Protein AF-B1HS32-F1 (afdb_monomer_lite)

InterPro domains:
  IPR010921 Trp repressor/replication initiator [G3DSA:1.10.1750.10] (1-56)
  IPR010921 Trp repressor/replication initiator [SSF48295] (1-56)
  IPR013159 Chromosomal replication initiator, DnaA C-terminal [PF08299] (1-34)
  IPR013159 Chromosomal replication initiator, DnaA C-terminal [SM00760] (1-34)
  IPR013159 Chromosomal replication initiator, DnaA C-terminal [cd06571] (1-55)
  IPR018312 Chromosomal replication control, initiator DnaA, conserved site [PS01008] (15-34)

Sequence (57 aa):
MYLSRELTDFSLPKIGEEFGGRDHTTVIHAHEKISSLLKNDVQLQQDVKQIRSMLGK

Radius of gyration: 11.77 Å; chains: 1; bounding box: 28×20×29 Å

Structure (mmCIF, N/CA/C/O backbone):
data_AF-B1HS32-F1
#
_entry.id   AF-B1HS32-F1
#
loop_
_atom_site.group_PDB
_atom_site.id
_atom_site.type_symbol
_atom_site.label_atom_id
_atom_site.label_alt_id
_atom_site.label_comp_id
_atom_site.label_asym_id
_atom_site.label_entity_id
_atom_site.label_seq_id
_atom_site.pdbx_PDB_ins_code
_atom_site.Cartn_x
_atom_site.Cartn_y
_atom_site.Cartn_z
_atom_site.occupancy
_atom_site.B_iso_or_equiv
_atom_site.auth_seq_id
_atom_site.auth_comp_id
_atom_site.auth_asym_id
_atom_site.auth_atom_id
_atom_site.pdbx_PDB_model_num
ATOM 1 N N . MET A 1 1 ? -0.758 2.993 -4.005 1.00 96.94 1 MET A N 1
ATOM 2 C CA . MET A 1 1 ? 0.148 1.875 -3.664 1.00 96.94 1 MET A CA 1
ATOM 3 C C . MET A 1 1 ? -0.433 0.977 -2.588 1.00 96.94 1 MET A C 1
ATOM 5 O O . MET A 1 1 ? -0.811 -0.125 -2.947 1.00 96.94 1 MET A O 1
ATOM 9 N N . TYR A 1 2 ? -0.574 1.429 -1.331 1.00 98.44 2 TYR A N 1
ATOM 10 C CA . TYR A 1 2 ? -1.176 0.616 -0.258 1.00 98.44 2 TYR A CA 1
ATOM 11 C C . TYR A 1 2 ? -2.539 0.033 -0.665 1.00 98.44 2 TYR A C 1
ATOM 13 O O . TYR A 1 2 ? -2.665 -1.175 -0.809 1.00 98.44 2 TYR A O 1
ATOM 21 N N . LEU A 1 3 ? -3.514 0.884 -1.007 1.00 98.12 3 LEU A N 1
ATOM 22 C CA . LEU A 1 3 ? -4.835 0.421 -1.454 1.00 98.12 3 LEU A CA 1
ATOM 23 C C . LEU A 1 3 ? -4.791 -0.428 -2.731 1.00 98.12 3 LEU A C 1
ATOM 25 O O . LEU A 1 3 ? -5.582 -1.345 -2.878 1.00 98.12 3 LEU A O 1
ATOM 29 N N . SER A 1 4 ? -3.852 -0.164 -3.641 1.00 97.94 4 SER A N 1
ATOM 30 C CA . SER A 1 4 ? -3.672 -0.986 -4.844 1.00 97.94 4 SER A CA 1
ATOM 31 C C . SER A 1 4 ? -3.272 -2.419 -4.481 1.00 97.94 4 SER A C 1
ATOM 33 O O . SER A 1 4 ? -3.744 -3.352 -5.117 1.00 97.94 4 SER A O 1
ATOM 35 N N . ARG A 1 5 ? -2.451 -2.599 -3.438 1.00 97.31 5 ARG A N 1
ATOM 36 C CA . ARG A 1 5 ? -2.100 -3.919 -2.895 1.00 97.31 5 ARG A CA 1
ATOM 37 C C . ARG A 1 5 ? -3.236 -4.587 -2.128 1.00 97.31 5 ARG A C 1
ATOM 39 O O . ARG A 1 5 ? -3.322 -5.804 -2.172 1.00 97.31 5 ARG A O 1
ATOM 46 N N . GLU A 1 6 ? -4.079 -3.811 -1.452 1.00 97.38 6 GLU A N 1
ATOM 47 C CA . GLU A 1 6 ? -5.204 -4.344 -0.668 1.00 97.38 6 GLU A CA 1
ATOM 48 C C . GLU A 1 6 ? -6.424 -4.715 -1.520 1.00 97.38 6 GLU A C 1
ATOM 50 O O . GLU A 1 6 ? -7.202 -5.586 -1.146 1.00 97.38 6 GLU A O 1
ATOM 55 N N . LEU A 1 7 ? -6.639 -4.015 -2.636 1.00 97.25 7 LEU A N 1
ATOM 56 C CA . LEU A 1 7 ? -7.902 -4.065 -3.381 1.00 97.25 7 LEU A CA 1
ATOM 57 C C . LEU A 1 7 ? -7.785 -4.727 -4.760 1.00 97.25 7 LEU A C 1
ATOM 59 O O . LEU A 1 7 ? -8.797 -4.829 -5.456 1.00 97.25 7 LEU A O 1
ATOM 63 N N . THR A 1 8 ? -6.583 -5.139 -5.172 1.00 96.62 8 THR A N 1
ATOM 64 C CA . THR A 1 8 ? -6.338 -5.770 -6.477 1.00 96.62 8 THR A CA 1
ATOM 65 C C . THR A 1 8 ? -5.380 -6.949 -6.355 1.00 96.62 8 THR A C 1
ATOM 67 O O . THR A 1 8 ? -4.516 -6.965 -5.480 1.00 96.62 8 THR A O 1
ATOM 70 N N . ASP A 1 9 ? -5.466 -7.876 -7.307 1.00 97.19 9 ASP A N 1
ATOM 71 C CA . ASP A 1 9 ? -4.569 -9.034 -7.406 1.00 97.19 9 ASP A CA 1
ATOM 72 C C . ASP A 1 9 ? -3.311 -8.745 -8.247 1.00 97.19 9 ASP A C 1
ATOM 74 O O . ASP A 1 9 ? -2.614 -9.657 -8.696 1.00 97.19 9 ASP A O 1
ATOM 78 N N . PHE A 1 10 ? -3.001 -7.468 -8.500 1.00 98.12 10 PHE A N 1
ATOM 79 C CA . PHE A 1 10 ? -1.824 -7.107 -9.282 1.00 98.12 10 PHE A CA 1
ATOM 80 C C . PHE A 1 10 ? -0.522 -7.419 -8.537 1.00 98.12 10 PHE A C 1
ATOM 82 O O . PHE A 1 10 ? -0.381 -7.230 -7.322 1.00 98.12 10 PHE A O 1
ATOM 89 N N . SER A 1 11 ? 0.473 -7.864 -9.307 1.00 98.38 11 SER A N 1
ATOM 90 C CA . SER A 1 11 ? 1.821 -8.113 -8.803 1.00 98.38 11 SER A CA 1
ATOM 91 C C . SER A 1 11 ? 2.508 -6.810 -8.373 1.00 98.38 11 SER A C 1
ATOM 93 O O . SER A 1 11 ? 2.194 -5.727 -8.870 1.00 98.38 11 SER A O 1
ATOM 95 N N . LEU A 1 12 ? 3.483 -6.904 -7.459 1.00 98.31 12 LEU A N 1
ATOM 96 C CA . LEU A 1 12 ? 4.264 -5.743 -7.008 1.00 98.31 12 LEU A CA 1
ATOM 97 C C . LEU A 1 12 ? 4.940 -4.989 -8.171 1.00 98.31 12 LEU A C 1
ATOM 99 O O . LEU A 1 12 ? 4.826 -3.763 -8.186 1.00 98.31 12 LEU A O 1
ATOM 103 N N . PRO A 1 13 ? 5.564 -5.660 -9.169 1.00 98.44 13 PRO A N 1
ATOM 104 C CA . PRO A 1 13 ? 6.099 -4.970 -10.341 1.00 98.44 13 PRO A CA 1
ATOM 105 C C . PRO A 1 13 ? 5.017 -4.264 -11.159 1.00 98.44 13 PRO A C 1
ATOM 107 O O . PRO A 1 13 ? 5.211 -3.120 -11.550 1.00 9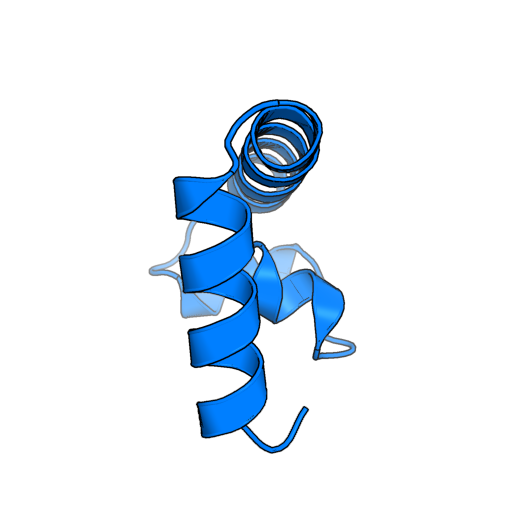8.44 13 PRO A O 1
ATOM 110 N N . LYS A 1 14 ? 3.851 -4.899 -11.368 1.00 98.56 14 LYS A N 1
ATOM 111 C CA . LYS A 1 14 ? 2.748 -4.280 -12.117 1.00 98.56 14 LYS A CA 1
ATOM 112 C C . LYS A 1 14 ? 2.238 -3.026 -11.416 1.00 98.56 14 LYS A C 1
ATOM 114 O O . LYS A 1 14 ? 2.027 -2.015 -12.068 1.00 98.56 14 LYS A O 1
ATOM 119 N N . ILE A 1 15 ? 2.084 -3.065 -10.094 1.00 98.56 15 ILE A N 1
ATOM 120 C CA . ILE A 1 15 ? 1.728 -1.872 -9.321 1.00 98.56 15 ILE A CA 1
ATOM 121 C C . ILE A 1 15 ? 2.824 -0.812 -9.478 1.00 98.56 15 ILE A C 1
ATOM 123 O O . ILE A 1 15 ? 2.509 0.324 -9.800 1.00 98.56 15 ILE A O 1
ATOM 127 N N . GLY A 1 16 ? 4.098 -1.163 -9.302 1.00 98.50 16 GLY A N 1
ATOM 128 C CA . GLY A 1 16 ? 5.219 -0.233 -9.476 1.00 98.50 16 GLY A CA 1
ATOM 129 C C . GLY A 1 16 ? 5.203 0.491 -10.827 1.00 98.50 16 GLY A C 1
ATOM 130 O O . GLY A 1 16 ? 5.301 1.720 -10.862 1.00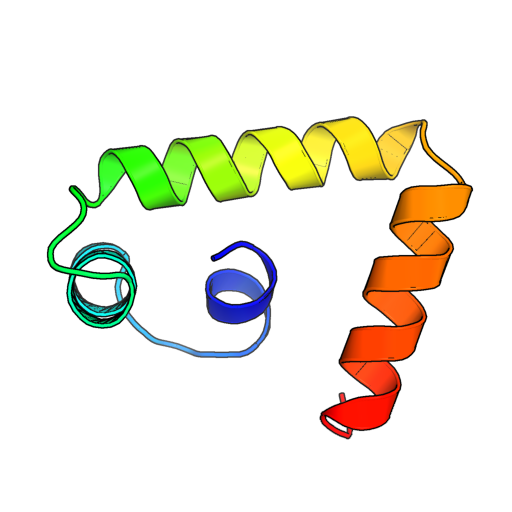 98.50 16 GLY A O 1
ATOM 131 N N . GLU A 1 17 ? 4.965 -0.259 -11.903 1.00 98.50 17 GLU A N 1
ATOM 132 C CA . GLU A 1 17 ? 4.826 0.249 -13.270 1.00 98.50 17 GLU A CA 1
ATOM 133 C C . GLU A 1 17 ? 3.702 1.291 -13.394 1.00 98.50 17 GLU A C 1
ATOM 135 O O . GLU A 1 17 ? 3.952 2.415 -13.827 1.00 98.50 17 GLU A O 1
ATOM 140 N N . GLU A 1 18 ? 2.491 0.981 -12.908 1.00 98.25 18 GLU A N 1
ATOM 141 C CA . GLU A 1 18 ? 1.340 1.907 -12.930 1.00 98.25 18 GLU A CA 1
ATOM 142 C C . GLU A 1 18 ? 1.567 3.175 -12.085 1.00 98.25 18 GLU A C 1
ATOM 144 O O . GLU A 1 18 ? 0.931 4.205 -12.300 1.00 98.25 18 GLU A O 1
ATOM 149 N N . PHE A 1 19 ? 2.491 3.127 -11.122 1.00 97.94 19 PHE A N 1
ATOM 150 C CA . PHE A 1 19 ? 2.899 4.280 -10.319 1.00 97.94 19 PHE A CA 1
ATOM 151 C C . PHE A 1 19 ? 4.147 4.991 -10.884 1.00 97.94 19 PHE A C 1
ATOM 153 O O . PHE A 1 19 ? 4.914 5.588 -10.122 1.00 97.94 19 PHE A O 1
ATOM 160 N N . GLY A 1 20 ? 4.328 4.967 -12.208 1.00 97.69 20 GLY A N 1
ATOM 161 C CA . GLY A 1 20 ? 5.377 5.703 -12.920 1.00 97.69 20 GLY A CA 1
ATOM 162 C C . GLY A 1 20 ? 6.702 4.950 -13.005 1.00 97.69 20 GLY A C 1
ATOM 163 O O . GLY A 1 20 ? 7.751 5.559 -12.804 1.00 97.69 20 GLY A O 1
ATOM 164 N N . GLY A 1 21 ? 6.657 3.635 -13.239 1.00 97.56 21 GLY A N 1
ATOM 165 C CA . GLY A 1 21 ? 7.862 2.809 -13.380 1.00 97.56 21 GLY A CA 1
ATOM 166 C C . GLY A 1 21 ? 8.664 2.664 -12.084 1.00 97.56 21 GLY A C 1
ATOM 167 O O . GLY A 1 21 ? 9.889 2.559 -12.111 1.00 97.56 21 GLY A O 1
ATOM 168 N N . ARG A 1 22 ? 8.002 2.722 -10.921 1.00 98.06 22 ARG A N 1
ATOM 169 C CA . ARG A 1 22 ? 8.678 2.585 -9.625 1.00 98.06 22 ARG A CA 1
ATOM 170 C C . ARG A 1 22 ? 9.067 1.138 -9.370 1.00 98.06 22 ARG A C 1
ATOM 172 O O . ARG A 1 22 ? 8.305 0.220 -9.660 1.00 98.06 22 ARG A O 1
ATOM 179 N N . ASP A 1 23 ? 10.219 0.948 -8.733 1.00 98.31 23 ASP A N 1
ATOM 180 C CA . ASP A 1 23 ? 10.674 -0.385 -8.352 1.00 98.31 23 ASP A CA 1
ATOM 181 C C . ASP A 1 23 ? 9.678 -1.068 -7.395 1.00 98.31 23 ASP A C 1
ATOM 183 O O . ASP A 1 23 ? 9.087 -0.434 -6.514 1.00 98.31 23 ASP A O 1
ATOM 187 N N . HIS A 1 24 ? 9.510 -2.381 -7.549 1.00 97.81 24 HIS A N 1
ATOM 188 C CA . HIS A 1 24 ? 8.602 -3.193 -6.741 1.00 97.81 24 HIS A CA 1
ATOM 189 C C . HIS A 1 24 ? 8.866 -3.076 -5.225 1.00 97.81 24 HIS A C 1
ATOM 191 O O . HIS A 1 24 ? 7.916 -3.094 -4.439 1.00 97.81 24 HIS A O 1
ATOM 197 N N . THR A 1 25 ? 10.118 -2.871 -4.802 1.00 98.25 25 THR A N 1
ATOM 198 C CA . THR A 1 25 ? 10.484 -2.608 -3.399 1.00 98.25 25 THR A CA 1
ATOM 199 C C . THR A 1 25 ? 9.884 -1.301 -2.883 1.00 98.25 25 THR A C 1
ATOM 201 O O . THR A 1 25 ? 9.473 -1.230 -1.728 1.00 98.25 25 THR A O 1
ATOM 204 N N . THR A 1 26 ? 9.702 -0.287 -3.737 1.00 98.31 26 THR A N 1
ATOM 205 C CA . THR A 1 26 ? 8.999 0.955 -3.364 1.00 98.31 26 THR A CA 1
ATOM 206 C C . THR A 1 26 ? 7.542 0.672 -3.011 1.00 98.31 26 THR A C 1
ATOM 208 O O . THR A 1 26 ? 6.995 1.284 -2.092 1.00 98.31 26 THR A O 1
ATOM 211 N N . VAL A 1 27 ? 6.905 -0.276 -3.706 1.00 98.44 27 VAL A N 1
ATOM 212 C CA . VAL A 1 27 ? 5.534 -0.700 -3.396 1.00 98.44 27 VAL A CA 1
ATOM 213 C C . VAL A 1 27 ? 5.486 -1.414 -2.046 1.00 98.44 27 VAL A C 1
ATOM 215 O O . VAL A 1 27 ? 4.586 -1.122 -1.258 1.00 98.44 27 VAL A O 1
ATOM 218 N N . ILE A 1 28 ? 6.462 -2.286 -1.761 1.00 98.38 28 ILE A N 1
ATOM 219 C CA . ILE A 1 28 ? 6.609 -2.959 -0.458 1.00 98.38 28 ILE A CA 1
ATOM 220 C C . ILE A 1 28 ? 6.747 -1.912 0.651 1.00 98.38 28 ILE A C 1
ATOM 222 O O . ILE A 1 28 ? 5.918 -1.865 1.556 1.00 98.38 28 ILE A O 1
ATOM 226 N N . HIS A 1 29 ? 7.710 -0.996 0.529 1.00 98.50 29 HIS A N 1
ATOM 227 C CA . HIS A 1 29 ? 7.949 0.042 1.531 1.00 98.50 29 HIS A CA 1
ATOM 228 C C . HIS A 1 29 ? 6.745 0.966 1.733 1.00 98.50 29 HIS A C 1
ATOM 230 O O . HIS A 1 29 ? 6.417 1.325 2.863 1.00 98.50 29 HIS A O 1
ATOM 236 N N . ALA A 1 30 ? 6.057 1.358 0.656 1.00 98.31 30 ALA A N 1
ATOM 237 C CA . ALA A 1 30 ? 4.851 2.170 0.762 1.00 98.31 30 ALA A CA 1
ATOM 238 C C . ALA A 1 30 ? 3.726 1.419 1.488 1.00 98.31 30 ALA A C 1
ATOM 240 O O . ALA A 1 30 ? 3.003 2.019 2.284 1.00 98.31 30 ALA A O 1
ATOM 241 N N . HIS A 1 31 ? 3.572 0.120 1.223 1.00 98.50 31 HIS A N 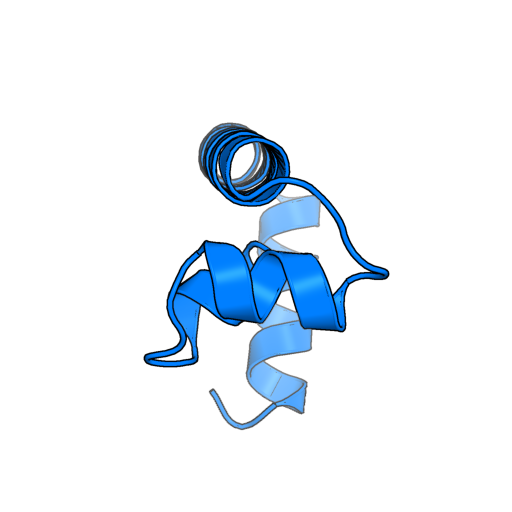1
ATOM 242 C CA . HIS A 1 31 ? 2.573 -0.712 1.886 1.00 98.50 31 HIS A CA 1
ATOM 243 C C . HIS A 1 31 ? 2.881 -0.893 3.377 1.00 98.50 31 HIS A C 1
ATOM 245 O O . HIS A 1 31 ? 2.008 -0.629 4.204 1.00 98.50 31 HIS A O 1
ATOM 251 N N . GLU A 1 32 ? 4.121 -1.229 3.734 1.00 98.44 32 GLU A N 1
ATOM 252 C CA . GLU A 1 32 ? 4.563 -1.375 5.127 1.00 98.44 32 GLU A CA 1
ATOM 253 C C . GLU A 1 32 ? 4.430 -0.067 5.912 1.00 98.44 32 GLU A C 1
ATOM 255 O O . GLU A 1 32 ? 3.899 -0.054 7.026 1.00 98.44 32 GLU A O 1
ATOM 260 N N . LYS A 1 33 ? 4.849 1.058 5.314 1.00 98.38 33 LYS A N 1
ATOM 261 C CA . LYS A 1 33 ? 4.758 2.384 5.936 1.00 98.38 33 LYS A CA 1
ATOM 262 C C . LYS A 1 33 ? 3.317 2.738 6.286 1.00 98.38 33 LYS A C 1
ATOM 264 O O . LYS A 1 33 ? 3.045 3.121 7.422 1.00 98.38 33 LYS A O 1
ATOM 269 N N . ILE A 1 34 ? 2.393 2.600 5.333 1.00 98.44 34 ILE A N 1
ATOM 270 C CA . ILE A 1 34 ? 0.979 2.910 5.576 1.00 98.44 34 ILE A CA 1
ATOM 271 C C . ILE A 1 34 ? 0.366 1.912 6.564 1.00 98.44 34 ILE A C 1
ATOM 273 O O . ILE A 1 34 ? -0.328 2.336 7.482 1.00 98.44 34 ILE A O 1
ATOM 277 N N . SER A 1 35 ? 0.695 0.620 6.465 1.00 98.19 35 SER A N 1
ATOM 278 C CA . SER A 1 35 ? 0.245 -0.401 7.425 1.00 98.19 35 SER A CA 1
ATOM 279 C C . SER A 1 35 ? 0.679 -0.090 8.860 1.00 98.19 35 SER A C 1
ATOM 281 O O . SER A 1 35 ? -0.082 -0.306 9.800 1.00 98.19 35 SER A O 1
ATOM 283 N N . SER A 1 36 ? 1.896 0.428 9.047 1.00 98.19 36 SER A N 1
ATOM 284 C CA . SER A 1 36 ? 2.391 0.834 10.363 1.00 98.19 36 SER A CA 1
ATOM 285 C C . SER A 1 36 ? 1.694 2.091 10.878 1.00 98.19 36 SER A C 1
ATOM 287 O O . SER A 1 36 ? 1.306 2.135 12.044 1.00 98.19 36 SER A O 1
ATOM 289 N N . LEU A 1 37 ? 1.529 3.111 10.031 1.00 98.31 37 LEU A N 1
ATOM 290 C CA . LEU A 1 37 ? 0.869 4.362 10.420 1.00 98.31 37 LEU A CA 1
ATOM 291 C C . LEU A 1 37 ? -0.596 4.129 10.794 1.00 98.31 37 LEU A C 1
ATOM 293 O O . LEU A 1 37 ? -1.060 4.653 11.802 1.00 98.31 37 LEU A O 1
ATOM 297 N N . LEU A 1 38 ? -1.288 3.249 10.066 1.00 98.25 38 LEU A N 1
ATOM 298 C CA . LEU A 1 38 ? -2.671 2.872 10.353 1.00 98.25 38 LEU A CA 1
ATOM 299 C C . LEU A 1 38 ? -2.878 2.268 11.745 1.00 98.25 38 LEU A C 1
ATOM 301 O O . LEU A 1 38 ? -4.015 2.215 12.194 1.00 98.25 38 LEU A O 1
ATOM 305 N N . LYS A 1 39 ? -1.834 1.825 12.454 1.00 97.75 39 LYS A N 1
ATOM 306 C CA . LYS A 1 39 ? -1.984 1.331 13.832 1.00 97.75 39 LYS A CA 1
ATOM 307 C C . LYS A 1 39 ? -2.232 2.451 14.840 1.00 97.75 39 LYS A C 1
ATOM 309 O O . LYS A 1 39 ? -2.905 2.214 15.835 1.00 97.75 39 LYS A O 1
ATOM 314 N N . ASN A 1 40 ? -1.697 3.645 14.585 1.00 96.62 40 ASN A N 1
ATOM 315 C CA . ASN A 1 40 ? -1.621 4.714 15.584 1.00 96.62 40 ASN A CA 1
ATOM 316 C C . ASN A 1 40 ? -2.204 6.052 15.100 1.00 96.62 40 ASN A C 1
ATOM 318 O O . ASN A 1 40 ? -2.454 6.932 15.918 1.00 96.62 40 ASN A O 1
ATOM 322 N N . ASP A 1 41 ? -2.417 6.220 13.795 1.00 98.19 41 ASP A N 1
ATOM 323 C CA . ASP A 1 41 ? -2.920 7.457 13.200 1.00 98.19 41 AS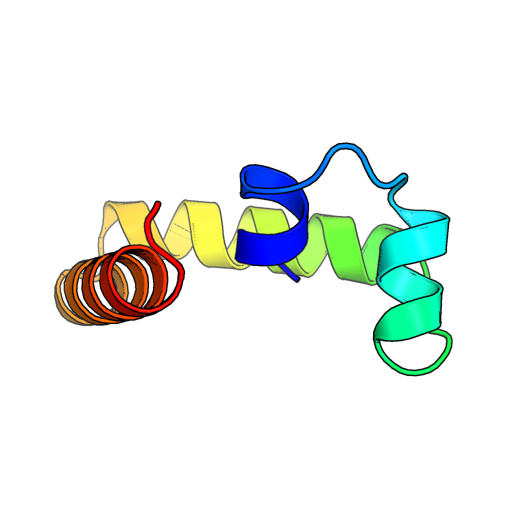P A CA 1
ATOM 324 C C . ASP A 1 41 ? -4.415 7.339 12.871 1.00 98.19 41 ASP A C 1
ATOM 326 O O . ASP A 1 41 ? -4.816 6.748 11.865 1.00 98.19 41 ASP A O 1
ATOM 330 N N . VAL A 1 42 ? -5.248 7.909 13.746 1.00 98.00 42 VAL A N 1
ATOM 331 C CA . VAL A 1 42 ? -6.713 7.899 13.610 1.00 98.00 42 VAL A CA 1
ATOM 332 C C . VAL A 1 42 ? -7.175 8.689 12.383 1.00 98.00 42 VAL A C 1
ATOM 334 O O . VAL A 1 42 ? -8.140 8.283 11.735 1.00 98.00 42 VAL A O 1
ATOM 337 N N . GLN A 1 43 ? -6.493 9.782 12.029 1.00 98.38 43 GLN A N 1
ATOM 338 C CA . GLN A 1 43 ? -6.858 10.570 10.851 1.00 98.38 43 GLN A CA 1
ATOM 339 C C . GLN A 1 43 ? -6.601 9.754 9.585 1.00 98.38 43 GLN A C 1
ATOM 341 O O . GLN A 1 43 ? -7.490 9.608 8.749 1.00 98.38 43 GLN A O 1
ATOM 346 N N . LEU A 1 44 ? -5.433 9.117 9.490 1.00 98.25 44 LEU A N 1
ATOM 347 C CA . LEU A 1 44 ? -5.109 8.261 8.354 1.00 98.25 44 LEU A CA 1
ATOM 348 C C . LEU A 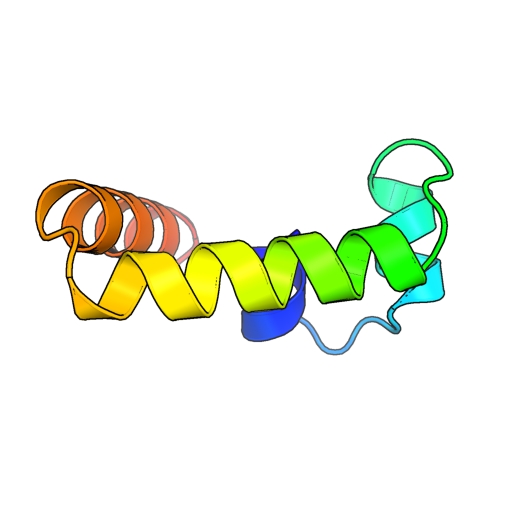1 44 ? -6.078 7.076 8.228 1.00 98.25 44 LEU A C 1
ATOM 350 O O . LEU A 1 44 ? -6.456 6.704 7.116 1.00 98.25 44 LEU A O 1
ATOM 354 N N . GLN A 1 45 ? -6.508 6.482 9.346 1.00 98.50 45 GLN A N 1
ATOM 355 C CA . GLN A 1 45 ? -7.542 5.439 9.331 1.00 98.50 45 GLN A CA 1
ATOM 356 C C . GLN A 1 45 ? -8.853 5.946 8.716 1.00 98.50 45 GLN A C 1
ATOM 358 O O . GLN A 1 45 ? -9.467 5.238 7.912 1.00 98.50 45 GLN A O 1
ATOM 363 N N . GLN A 1 46 ? -9.284 7.157 9.081 1.00 98.44 46 GLN A N 1
ATOM 364 C CA . GLN A 1 46 ? -10.492 7.771 8.531 1.00 98.44 46 GLN A CA 1
ATOM 365 C C . GLN A 1 46 ? -10.345 8.056 7.035 1.00 98.44 46 GLN A C 1
ATOM 367 O O . GLN A 1 46 ? -11.227 7.670 6.266 1.00 98.44 46 GLN A O 1
ATOM 372 N N . ASP A 1 47 ? -9.215 8.621 6.614 1.00 98.38 47 ASP A N 1
ATOM 373 C CA . ASP A 1 47 ? -8.933 8.921 5.208 1.00 98.38 47 ASP A CA 1
ATOM 374 C C . ASP A 1 47 ? -8.947 7.640 4.356 1.00 98.38 47 ASP A C 1
ATOM 376 O O . ASP A 1 47 ? -9.614 7.564 3.321 1.00 98.38 47 ASP A O 1
ATOM 380 N N . VAL A 1 48 ? -8.274 6.579 4.821 1.00 98.19 48 VAL A N 1
ATOM 381 C CA . VAL A 1 48 ? -8.259 5.274 4.139 1.00 98.19 48 VAL A CA 1
ATOM 382 C C . VAL A 1 48 ? -9.663 4.675 4.064 1.00 98.19 48 VAL A C 1
ATOM 384 O O . VAL A 1 48 ? -10.054 4.170 3.008 1.00 98.19 48 VAL A O 1
ATOM 387 N N . LYS A 1 49 ? -10.449 4.749 5.145 1.00 97.62 49 LYS A N 1
ATOM 388 C CA . LYS A 1 49 ? -11.840 4.274 5.161 1.00 97.62 49 LYS A CA 1
ATOM 389 C C . LYS A 1 49 ? -12.715 5.047 4.171 1.00 97.62 49 LYS A C 1
ATOM 391 O O . LYS A 1 49 ? -13.519 4.435 3.469 1.00 97.62 49 LYS A O 1
ATOM 396 N N . GLN A 1 50 ? -12.552 6.365 4.089 1.00 98.31 50 GLN A N 1
ATOM 397 C CA . GLN A 1 50 ? -13.296 7.203 3.152 1.00 98.31 50 GLN A CA 1
ATOM 398 C C . GLN A 1 50 ? -12.962 6.847 1.701 1.00 98.31 50 GLN A C 1
ATOM 400 O O . GLN A 1 50 ? -13.874 6.642 0.901 1.00 98.31 50 GLN A O 1
ATOM 405 N N . ILE A 1 51 ? -11.675 6.702 1.371 1.00 98.06 51 ILE A N 1
ATOM 406 C CA . ILE A 1 51 ? -11.252 6.329 0.015 1.00 98.06 51 ILE A CA 1
ATOM 407 C C . ILE A 1 51 ? -11.790 4.940 -0.357 1.00 98.06 51 ILE A C 1
ATOM 409 O O . ILE A 1 51 ? -12.274 4.758 -1.471 1.00 98.06 51 ILE A O 1
ATOM 413 N N . ARG A 1 52 ? -11.774 3.965 0.566 1.00 97.19 52 ARG A N 1
ATOM 414 C CA . ARG A 1 52 ? -12.370 2.635 0.328 1.00 97.19 52 ARG A CA 1
ATOM 415 C C . ARG A 1 52 ? -13.862 2.716 0.007 1.00 97.19 52 ARG A C 1
ATOM 417 O O . ARG A 1 52 ? -14.288 2.151 -0.997 1.00 97.19 52 ARG A O 1
ATOM 424 N N . SER A 1 53 ? -14.609 3.507 0.778 1.00 97.25 53 SER A N 1
ATOM 425 C CA . SER A 1 53 ? -16.034 3.757 0.532 1.00 97.25 53 SER A CA 1
ATOM 426 C C . SER A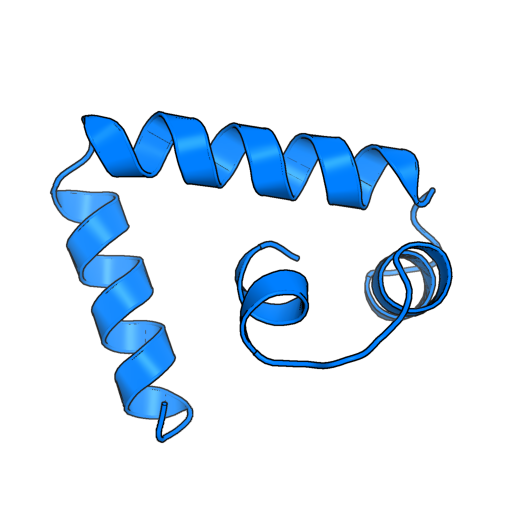 1 53 ? -16.283 4.345 -0.865 1.00 97.25 53 SER A C 1
ATOM 428 O O . SER A 1 53 ? -17.140 3.859 -1.600 1.00 97.25 53 SER A O 1
ATOM 430 N N . MET A 1 54 ? -15.476 5.328 -1.288 1.00 97.69 54 MET A N 1
ATOM 431 C CA . MET A 1 54 ? -15.570 5.927 -2.630 1.00 97.69 54 MET A CA 1
ATOM 432 C C . MET A 1 54 ? -15.272 4.934 -3.765 1.00 97.69 54 MET A C 1
ATOM 434 O O . MET A 1 54 ? -15.784 5.098 -4.868 1.00 97.69 54 MET A O 1
ATOM 438 N N . LEU A 1 55 ? -14.459 3.907 -3.504 1.00 95.56 55 LEU A N 1
ATOM 439 C CA . LEU A 1 55 ? -14.139 2.836 -4.453 1.00 95.56 55 LEU A CA 1
ATOM 440 C C . LEU A 1 55 ? -15.161 1.682 -4.433 1.00 95.56 55 LEU A C 1
ATOM 442 O O . LEU A 1 55 ? -14.993 0.717 -5.179 1.00 95.56 55 LEU A O 1
ATOM 446 N N . GLY A 1 56 ? -16.195 1.751 -3.585 1.00 93.31 56 GLY A N 1
ATOM 447 C CA . GLY A 1 56 ? -17.177 0.678 -3.404 1.00 93.31 56 GLY A CA 1
ATOM 448 C C . GLY A 1 56 ? -16.605 -0.567 -2.711 1.00 93.31 56 GLY A C 1
ATOM 449 O O . GLY A 1 56 ? -16.988 -1.687 -3.054 1.00 93.31 56 GLY A O 1
ATOM 450 N N . LYS A 1 57 ? -15.646 -0.381 -1.793 1.00 81.38 57 LYS A N 1
ATOM 451 C CA . LYS A 1 57 ? -14.867 -1.430 -1.105 1.00 81.38 57 LYS A CA 1
ATOM 452 C C . LYS A 1 57 ? -14.833 -1.265 0.419 1.00 81.38 57 LYS A C 1
ATOM 454 O O . LYS A 1 57 ? -15.277 -0.212 0.920 1.00 81.38 57 LYS A O 1
#

Foldseek 3Di:
DQVCVVPDPDDLQRVCVVVPRHDSVVVVVVNVVLVVCCVPPPVSVVVVVVVCVVVVD

Secondary structure (DSSP, 8-state):
-HHHHHH----HHHHHHHTTS--HHHHHHHHHHHHHHTTT-HHHHHHHHHHHHHTT-

pLDDT: mean 97.62, std 2.33, range [81.38, 98.56]

Organism: Lysinibacillus sphaericus (strain C3-41) (NCBI:txid444177)